Protein AF-A0A3B8LH79-F1 (afdb_monomer)

Radius of gyration: 13.75 Å; Cα contacts (8 Å, |Δi|>4): 29; chains: 1; bounding box: 30×26×32 Å

Secondary structure (DSSP, 8-state):
-HHHHHHHHHHHHHT-S---S--S-HHHHHHHHHHHHHHHTTT--------TTS-TTT-

pLDDT: mean 95.23, std 2.64, range [83.44, 97.94]

Foldseek 3Di:
DVLVVVFVVVCVVVVNPTDGSDDDDDLVVLVVVVVVVCVVVVVPDDDDDDDPPPDPSND

Structure (mmCIF, N/CA/C/O backbone):
data_AF-A0A3B8LH79-F1
#
_entry.id   AF-A0A3B8LH79-F1
#
loop_
_atom_site.group_PDB
_atom_site.id
_atom_site.type_symbol
_atom_site.label_atom_id
_atom_site.label_alt_id
_atom_site.label_comp_id
_atom_site.label_asym_id
_atom_site.label_entity_id
_atom_site.label_seq_id
_atom_site.pdbx_PDB_ins_code
_atom_site.Cartn_x
_atom_site.Cartn_y
_atom_site.Cartn_z
_atom_site.occupancy
_atom_site.B_iso_or_equiv
_atom_site.auth_seq_id
_atom_site.auth_comp_id
_atom_site.auth_asym_id
_atom_site.auth_atom_id
_atom_site.pdbx_PDB_model_num
ATO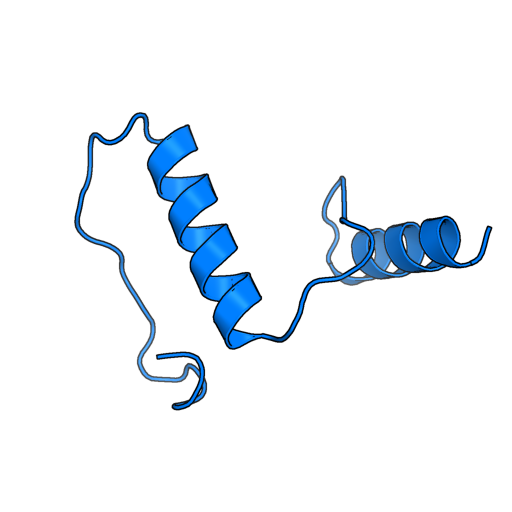M 1 N N . GLU A 1 1 ? 17.797 6.659 -13.291 1.00 83.44 1 GLU A N 1
ATOM 2 C CA . GLU A 1 1 ? 16.647 6.837 -14.207 1.00 83.44 1 GLU A CA 1
ATOM 3 C C . GLU A 1 1 ? 15.571 5.771 -14.030 1.00 83.44 1 GLU A C 1
ATOM 5 O O . GLU A 1 1 ? 14.441 6.149 -13.768 1.00 83.44 1 GLU A O 1
ATOM 10 N N . ALA A 1 2 ? 15.891 4.469 -14.055 1.00 94.38 2 ALA A N 1
ATOM 11 C CA . ALA A 1 2 ? 14.885 3.400 -13.921 1.00 94.38 2 ALA A CA 1
ATOM 12 C C . ALA A 1 2 ? 13.932 3.539 -12.708 1.00 94.38 2 ALA A C 1
ATOM 14 O O . ALA A 1 2 ? 12.727 3.372 -12.865 1.00 94.38 2 ALA A O 1
ATOM 15 N N . LEU A 1 3 ? 14.439 3.912 -11.525 1.00 95.75 3 LEU A N 1
ATOM 16 C CA . LEU A 1 3 ? 13.598 4.123 -10.333 1.00 95.75 3 LEU A CA 1
ATOM 17 C C . LEU A 1 3 ? 12.663 5.336 -10.448 1.00 95.75 3 LEU A C 1
ATOM 19 O O . LEU A 1 3 ? 11.555 5.301 -9.924 1.00 95.75 3 LEU A O 1
ATOM 23 N N . LEU A 1 4 ? 13.091 6.393 -11.142 1.00 96.62 4 LEU A N 1
ATOM 24 C CA . LEU A 1 4 ? 12.242 7.560 -11.384 1.00 96.62 4 LEU A CA 1
ATOM 25 C C . LEU A 1 4 ? 11.131 7.205 -12.379 1.00 96.62 4 LEU A C 1
ATOM 27 O O . LEU A 1 4 ? 9.982 7.554 -12.154 1.00 96.62 4 LEU A O 1
ATOM 31 N N . ASN A 1 5 ? 11.452 6.419 -13.411 1.00 97.00 5 ASN A N 1
ATOM 32 C CA . ASN A 1 5 ? 10.454 5.914 -14.355 1.00 97.00 5 ASN A CA 1
ATOM 33 C C . ASN A 1 5 ? 9.422 5.011 -13.663 1.00 97.00 5 ASN A C 1
ATOM 35 O O . ASN A 1 5 ? 8.237 5.106 -13.967 1.00 97.00 5 ASN A O 1
ATOM 39 N N . PHE A 1 6 ? 9.849 4.170 -12.712 1.00 97.56 6 PHE A N 1
ATOM 40 C CA . PHE A 1 6 ? 8.935 3.368 -11.891 1.00 97.56 6 PHE A CA 1
ATOM 41 C C . PHE A 1 6 ? 7.983 4.251 -11.074 1.00 97.56 6 PHE A C 1
ATOM 43 O O . PHE A 1 6 ? 6.780 4.013 -11.062 1.00 97.56 6 PHE A O 1
ATOM 50 N N . GLN A 1 7 ? 8.504 5.302 -10.436 1.00 97.69 7 GLN A N 1
ATOM 51 C CA . GLN A 1 7 ? 7.686 6.256 -9.686 1.00 97.69 7 GLN A CA 1
ATOM 52 C C . GLN A 1 7 ? 6.678 6.978 -10.582 1.00 97.69 7 GLN A C 1
ATOM 54 O O . GLN A 1 7 ? 5.506 7.040 -10.229 1.00 97.69 7 GLN A O 1
ATOM 59 N N . THR A 1 8 ? 7.111 7.482 -11.742 1.00 97.44 8 THR A N 1
ATOM 60 C CA . THR A 1 8 ? 6.226 8.138 -12.714 1.00 97.44 8 THR A CA 1
ATOM 61 C C . THR A 1 8 ? 5.130 7.190 -13.188 1.00 97.44 8 THR A C 1
ATOM 63 O O . THR A 1 8 ? 3.960 7.538 -13.105 1.00 97.44 8 THR A O 1
ATOM 66 N N . MET A 1 9 ? 5.486 5.964 -13.583 1.00 97.94 9 MET A N 1
ATOM 67 C CA . MET A 1 9 ? 4.522 4.942 -13.996 1.00 97.94 9 MET A CA 1
ATOM 68 C C . MET A 1 9 ? 3.473 4.671 -12.907 1.00 97.94 9 MET A C 1
ATOM 70 O O . MET A 1 9 ? 2.280 4.636 -13.198 1.00 97.94 9 MET A O 1
ATOM 74 N N . THR A 1 10 ? 3.893 4.492 -11.653 1.00 97.50 10 THR A N 1
ATOM 75 C CA . THR A 1 10 ? 2.966 4.230 -10.542 1.00 97.50 10 THR A CA 1
ATOM 76 C C . THR A 1 10 ? 2.069 5.435 -10.249 1.00 97.50 10 THR A C 1
ATOM 78 O O . THR A 1 10 ? 0.865 5.262 -10.050 1.00 97.50 10 THR A O 1
ATOM 81 N N . SER A 1 11 ? 2.613 6.655 -10.263 1.00 97.56 11 SER A N 1
ATOM 82 C CA . SER A 1 11 ? 1.826 7.886 -10.097 1.00 97.56 11 SER A CA 1
ATOM 83 C C . SER A 1 11 ? 0.789 8.053 -11.212 1.00 97.56 11 SER A C 1
ATOM 85 O O . SER A 1 11 ? -0.374 8.327 -10.924 1.00 97.56 11 SER A O 1
ATOM 87 N N . ASP A 1 12 ? 1.172 7.809 -12.468 1.00 97.62 12 ASP A N 1
ATOM 88 C CA . ASP A 1 12 ? 0.282 7.933 -13.627 1.00 97.62 12 ASP A CA 1
ATOM 89 C C . ASP A 1 12 ? -0.858 6.901 -13.595 1.00 97.62 12 ASP A C 1
ATOM 91 O O . ASP A 1 12 ? -2.003 7.232 -13.903 1.00 97.62 12 ASP A O 1
ATOM 95 N N . LEU A 1 13 ? -0.576 5.657 -13.186 1.00 97.81 13 LEU A N 1
ATOM 96 C CA . LEU A 1 13 ? -1.582 4.588 -13.105 1.00 97.81 13 LEU A CA 1
ATOM 97 C C . LEU A 1 13 ? -2.546 4.747 -11.923 1.00 97.81 13 LEU A C 1
ATOM 99 O O . LEU A 1 13 ? -3.721 4.403 -12.040 1.00 97.81 13 LEU A O 1
ATOM 103 N N . THR A 1 14 ? -2.061 5.233 -10.780 1.00 97.00 14 THR A N 1
ATOM 104 C CA . THR A 1 14 ? -2.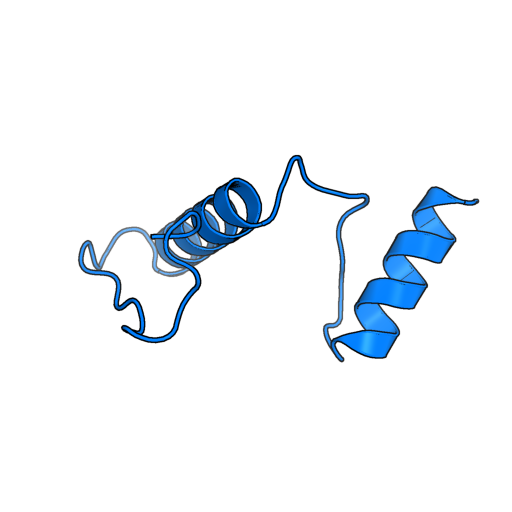880 5.401 -9.564 1.00 97.00 14 THR A CA 1
ATOM 105 C C . THR A 1 14 ? 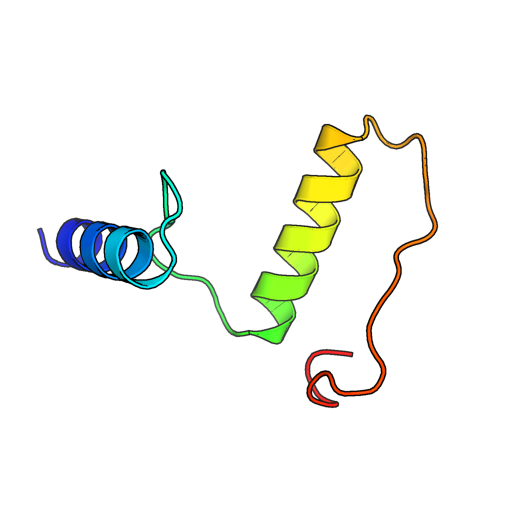-3.585 6.755 -9.500 1.00 97.00 14 THR A C 1
ATOM 107 O O . THR A 1 14 ? -4.529 6.919 -8.729 1.00 97.00 14 THR A O 1
ATOM 110 N N . GLY A 1 15 ? -3.132 7.734 -10.289 1.00 97.38 15 GLY A N 1
ATOM 111 C CA . GLY A 1 15 ? -3.609 9.114 -10.233 1.00 97.38 15 GLY A CA 1
ATOM 112 C C . GLY A 1 15 ? -3.163 9.873 -8.978 1.00 97.38 15 GLY A C 1
ATOM 113 O O . GLY A 1 15 ? -3.727 10.923 -8.666 1.00 97.38 15 GLY A O 1
ATOM 114 N N . LEU A 1 16 ? -2.181 9.353 -8.232 1.00 97.00 16 LEU A N 1
ATOM 115 C CA . LEU A 1 16 ? -1.643 9.994 -7.033 1.00 97.00 16 LEU A CA 1
ATOM 116 C C . LEU A 1 16 ? -0.466 10.922 -7.373 1.00 97.00 16 LEU A C 1
ATOM 118 O O . LEU A 1 16 ? 0.303 10.645 -8.291 1.00 97.00 16 LEU A O 1
ATOM 122 N N . PRO A 1 17 ? -0.271 12.018 -6.613 1.00 95.69 17 PRO A N 1
ATOM 123 C CA . PRO A 1 17 ? 0.757 13.012 -6.927 1.00 95.69 17 PRO A CA 1
ATOM 124 C C . PRO A 1 17 ? 2.193 12.530 -6.664 1.00 95.69 17 PRO A C 1
ATOM 126 O O . PRO A 1 17 ? 3.138 13.185 -7.099 1.00 95.69 17 PRO A O 1
ATOM 129 N N . LEU A 1 18 ? 2.379 11.435 -5.918 1.00 94.75 18 LEU A N 1
ATOM 130 C CA . LEU A 1 18 ? 3.693 10.913 -5.553 1.00 94.75 18 LEU A CA 1
ATOM 131 C C . LEU A 1 18 ? 3.642 9.401 -5.301 1.00 94.75 18 LEU A C 1
ATOM 133 O O . LEU A 1 18 ? 2.734 8.914 -4.630 1.00 94.75 18 LEU A O 1
ATOM 137 N N . SER A 1 19 ? 4.680 8.701 -5.760 1.00 96.06 19 SER A N 1
ATOM 138 C CA . SER A 1 19 ? 4.959 7.295 -5.460 1.00 96.06 19 SER A CA 1
ATOM 139 C C . SER A 1 19 ? 6.379 7.141 -4.911 1.00 96.06 19 SER A C 1
ATOM 141 O O . SER A 1 19 ? 7.272 7.923 -5.242 1.00 96.06 19 SER A O 1
ATOM 143 N N . ASN A 1 20 ? 6.611 6.107 -4.100 1.00 93.88 20 ASN A N 1
ATOM 144 C CA . ASN A 1 20 ? 7.955 5.699 -3.694 1.00 93.88 20 ASN A CA 1
ATOM 145 C C . ASN A 1 20 ? 8.612 4.784 -4.752 1.00 93.88 20 ASN A C 1
ATOM 147 O O . ASN A 1 20 ? 8.028 4.479 -5.793 1.00 93.88 20 ASN A O 1
ATOM 151 N N . ALA A 1 21 ? 9.860 4.374 -4.503 1.00 95.12 21 ALA A N 1
ATOM 152 C CA . ALA A 1 21 ? 10.641 3.553 -5.431 1.00 95.12 21 ALA A CA 1
ATOM 153 C C . ALA A 1 21 ? 10.325 2.042 -5.385 1.00 95.12 21 ALA A C 1
ATOM 155 O O . ALA A 1 21 ? 10.846 1.321 -6.233 1.00 95.12 21 ALA A O 1
ATOM 156 N N . SER A 1 22 ? 9.584 1.569 -4.376 1.00 95.50 22 SER A N 1
ATOM 157 C CA . SER A 1 22 ? 9.098 0.189 -4.138 1.00 95.50 22 SER A CA 1
ATOM 158 C C . SER A 1 22 ? 8.847 -0.025 -2.636 1.00 95.50 22 SER A C 1
ATOM 160 O O . SER A 1 22 ? 9.300 0.772 -1.812 1.00 95.50 22 SER A O 1
ATOM 162 N N . LEU A 1 23 ? 8.160 -1.122 -2.299 1.00 96.12 23 LEU A N 1
ATOM 163 C CA . LEU A 1 23 ? 8.103 -1.741 -0.966 1.00 96.12 23 LEU A CA 1
ATOM 164 C C . LEU A 1 23 ? 8.352 -3.251 -1.086 1.00 96.12 23 LEU A C 1
ATOM 166 O O . LEU A 1 23 ? 8.568 -3.749 -2.191 1.00 96.12 23 LEU A O 1
ATOM 170 N N . LEU A 1 24 ? 8.376 -3.959 0.048 1.00 96.12 24 LEU A N 1
ATOM 171 C CA . LEU A 1 24 ? 8.689 -5.392 0.092 1.00 96.12 24 LEU A CA 1
ATOM 172 C C . LEU A 1 24 ? 7.598 -6.235 -0.579 1.00 96.12 24 LEU A C 1
ATOM 174 O O . LEU A 1 24 ? 7.897 -7.045 -1.452 1.00 96.12 24 LEU A O 1
ATOM 178 N N . ASP A 1 25 ? 6.348 -6.024 -0.178 1.00 96.38 25 ASP A N 1
ATOM 179 C CA . ASP A 1 25 ? 5.170 -6.722 -0.688 1.00 96.38 25 ASP A CA 1
ATOM 180 C C . ASP A 1 25 ? 3.889 -5.907 -0.411 1.00 96.38 25 ASP A C 1
ATOM 182 O O . ASP A 1 25 ? 3.928 -4.826 0.179 1.00 96.38 25 ASP A O 1
ATOM 186 N N . GLU A 1 26 ? 2.741 -6.408 -0.870 1.00 96.44 26 GLU A N 1
ATOM 187 C CA . GLU A 1 26 ? 1.438 -5.754 -0.690 1.00 96.44 26 GLU A CA 1
ATOM 188 C C . GLU A 1 26 ? 1.029 -5.640 0.788 1.00 96.44 26 GLU A C 1
ATOM 190 O O . GLU A 1 26 ? 0.545 -4.591 1.211 1.00 96.44 26 GLU A O 1
ATOM 195 N N . ALA A 1 27 ? 1.252 -6.691 1.584 1.00 96.06 27 ALA A N 1
ATOM 196 C CA . ALA A 1 27 ? 0.844 -6.734 2.987 1.00 96.06 27 ALA A CA 1
ATOM 197 C C . ALA A 1 27 ? 1.601 -5.690 3.820 1.00 96.06 27 ALA A C 1
ATOM 199 O O . ALA A 1 27 ? 1.011 -4.908 4.571 1.00 96.06 27 ALA A O 1
ATOM 200 N N . THR A 1 28 ? 2.918 -5.616 3.631 1.00 96.12 28 THR A N 1
ATOM 201 C CA . THR A 1 28 ? 3.764 -4.596 4.258 1.00 96.12 28 THR A CA 1
ATOM 202 C C . THR A 1 28 ? 3.432 -3.196 3.746 1.00 96.12 28 THR A C 1
ATOM 204 O O . THR A 1 28 ? 3.381 -2.262 4.547 1.00 96.12 28 THR A O 1
ATOM 207 N N . ALA A 1 29 ? 3.103 -3.036 2.459 1.00 97.12 29 ALA A N 1
ATOM 208 C CA . ALA A 1 29 ? 2.637 -1.761 1.916 1.00 97.12 29 ALA A CA 1
ATOM 209 C C . ALA A 1 29 ? 1.321 -1.280 2.548 1.00 97.12 29 ALA A C 1
ATOM 211 O O . ALA A 1 29 ? 1.201 -0.104 2.904 1.00 97.12 29 ALA A O 1
ATOM 212 N N . ALA A 1 30 ? 0.352 -2.177 2.752 1.00 96.81 30 ALA A N 1
ATOM 213 C CA . ALA A 1 30 ? -0.898 -1.862 3.442 1.00 96.81 30 ALA A CA 1
ATOM 214 C C . ALA A 1 30 ? -0.655 -1.470 4.913 1.00 96.81 30 ALA A C 1
ATOM 216 O O . ALA A 1 30 ? -1.230 -0.494 5.406 1.00 96.81 30 ALA A O 1
ATOM 217 N N . ALA A 1 31 ? 0.255 -2.163 5.605 1.00 96.19 31 ALA A N 1
ATOM 218 C CA . ALA A 1 31 ? 0.640 -1.834 6.978 1.00 96.19 31 ALA A CA 1
ATOM 219 C C . ALA A 1 31 ? 1.344 -0.464 7.091 1.00 96.19 31 ALA A C 1
ATOM 221 O O . ALA A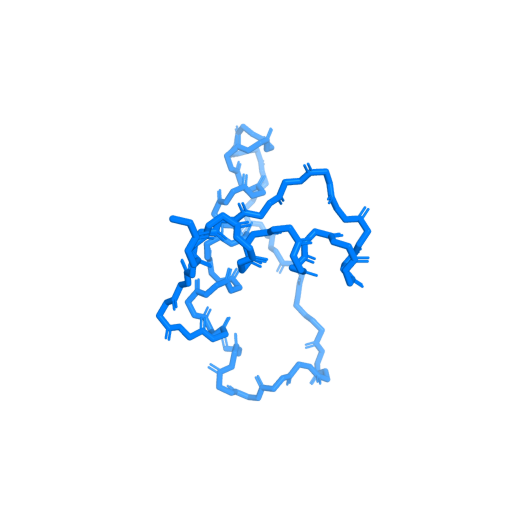 1 31 ? 1.084 0.307 8.026 1.00 96.19 31 ALA A O 1
ATOM 222 N N . GLU A 1 32 ? 2.203 -0.114 6.128 1.00 97.25 32 GLU A N 1
ATOM 223 C CA . GLU A 1 32 ? 2.802 1.222 6.041 1.00 97.25 32 GLU A CA 1
ATOM 224 C C . GLU A 1 32 ? 1.746 2.301 5.773 1.00 97.25 32 GLU A C 1
ATOM 226 O O . GLU A 1 32 ? 1.785 3.362 6.400 1.00 97.25 32 GLU A O 1
ATOM 231 N N . ALA A 1 33 ? 0.753 2.022 4.923 1.00 96.00 33 ALA A N 1
ATOM 232 C CA . ALA A 1 33 ? -0.363 2.932 4.676 1.00 96.00 33 ALA A CA 1
ATOM 233 C C . ALA A 1 33 ? -1.200 3.181 5.945 1.00 96.00 33 ALA A C 1
ATOM 235 O O . ALA A 1 33 ? -1.519 4.332 6.260 1.00 96.00 33 ALA A O 1
ATOM 236 N N . MET A 1 34 ? -1.491 2.136 6.728 1.00 96.00 34 MET A N 1
ATOM 237 C CA . MET A 1 34 ? -2.150 2.268 8.035 1.00 96.00 34 MET A CA 1
ATOM 238 C C . MET A 1 34 ? -1.318 3.132 8.996 1.00 96.00 34 MET A C 1
ATOM 240 O O . MET A 1 34 ? -1.848 4.035 9.649 1.00 96.00 34 MET A O 1
ATOM 244 N N . SER A 1 35 ? -0.003 2.905 9.046 1.00 95.62 35 SER A N 1
ATOM 245 C CA . SER A 1 35 ? 0.922 3.677 9.885 1.00 95.62 35 SER A CA 1
ATOM 246 C C . SER A 1 35 ? 0.988 5.149 9.468 1.00 95.62 35 SER A C 1
ATOM 248 O O . SER A 1 35 ? 0.968 6.046 10.317 1.00 95.62 35 SER A O 1
ATOM 250 N N . LEU A 1 36 ? 1.013 5.427 8.163 1.00 95.44 36 LEU A N 1
ATOM 251 C CA . LEU A 1 36 ? 0.948 6.779 7.613 1.00 95.44 36 LEU A CA 1
ATOM 252 C C . LEU A 1 36 ? -0.360 7.469 8.022 1.00 95.44 36 LEU A C 1
ATOM 254 O O . LEU A 1 36 ? -0.324 8.580 8.554 1.00 95.44 36 LEU A O 1
ATOM 258 N N . ALA A 1 37 ? -1.503 6.803 7.841 1.00 95.75 37 ALA A N 1
ATOM 259 C CA . ALA A 1 37 ? -2.814 7.334 8.204 1.00 95.75 37 ALA A CA 1
ATOM 260 C C . ALA A 1 37 ? -2.920 7.634 9.709 1.00 95.75 37 ALA A C 1
ATOM 262 O O . ALA A 1 37 ? -3.399 8.703 10.098 1.00 95.75 37 ALA A O 1
ATOM 263 N N . TYR A 1 38 ? -2.410 6.739 10.561 1.00 96.31 38 TYR A N 1
ATOM 264 C CA . TYR A 1 38 ? -2.367 6.928 12.013 1.00 96.31 38 TYR A CA 1
ATOM 265 C C . TYR A 1 38 ? -1.549 8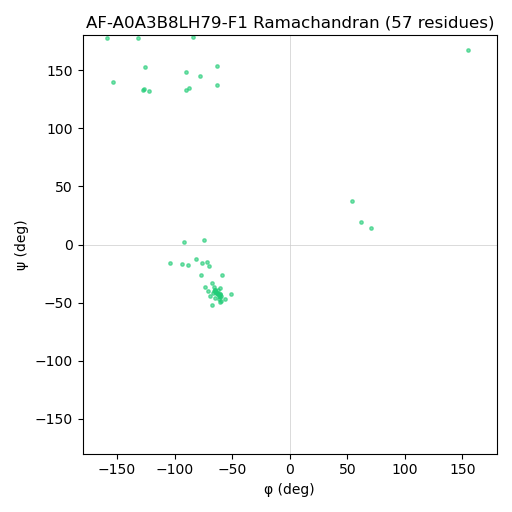.166 12.414 1.00 96.31 38 TYR A C 1
ATOM 267 O O . TYR A 1 38 ? -1.977 8.967 13.256 1.00 96.31 38 TYR A O 1
ATOM 275 N N . ASN A 1 39 ? -0.399 8.372 11.767 1.00 95.81 39 ASN A N 1
ATOM 276 C CA . ASN A 1 39 ? 0.461 9.529 12.005 1.00 95.8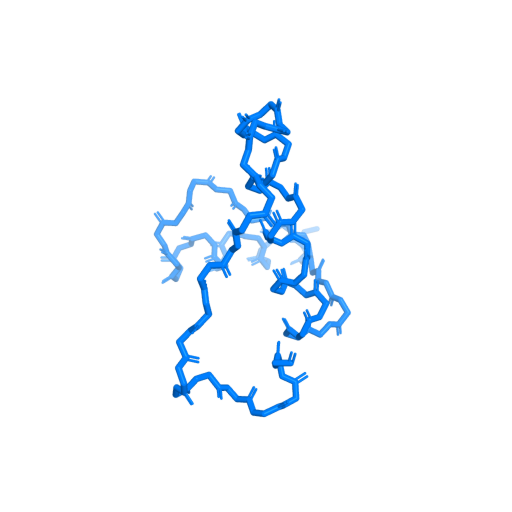1 39 ASN A CA 1
ATOM 277 C C . ASN A 1 39 ? -0.166 10.838 11.502 1.00 95.81 39 ASN A C 1
ATOM 279 O O . ASN A 1 39 ? -0.183 11.828 12.238 1.00 95.81 39 ASN A O 1
ATOM 283 N N . VAL A 1 40 ? -0.756 10.843 10.301 1.00 95.50 40 VAL A N 1
ATOM 284 C CA . VAL A 1 40 ? -1.492 12.002 9.757 1.00 95.50 40 VAL A CA 1
AT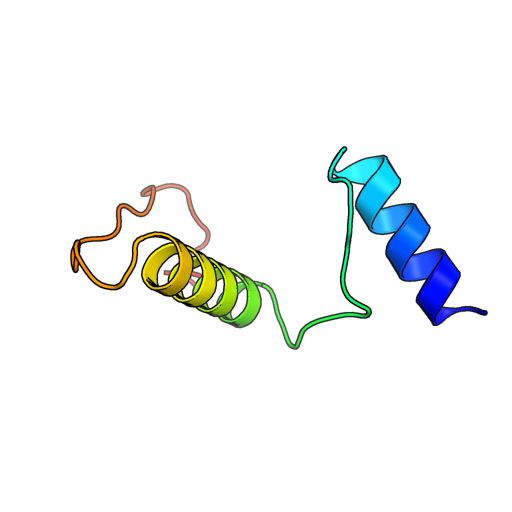OM 285 C C . VAL A 1 40 ? -2.677 12.371 10.660 1.00 95.50 40 VAL A C 1
ATOM 287 O O . VAL A 1 40 ? -2.920 13.551 10.923 1.00 95.50 40 VAL A O 1
ATOM 290 N N . ALA A 1 41 ? -3.361 11.376 11.232 1.00 94.94 41 ALA A N 1
ATOM 291 C CA . ALA A 1 41 ? -4.444 11.563 12.199 1.00 94.94 41 ALA A CA 1
ATOM 292 C C . ALA A 1 41 ? -3.972 11.987 13.608 1.00 94.94 41 ALA A C 1
ATOM 294 O O . ALA A 1 41 ? -4.796 12.117 14.521 1.00 94.94 41 ALA A O 1
ATOM 295 N N . ARG A 1 42 ? -2.665 12.222 13.807 1.00 93.88 42 ARG A N 1
ATOM 296 C CA . ARG A 1 42 ? -2.043 12.578 15.094 1.00 93.88 42 ARG A CA 1
ATOM 297 C C . ARG A 1 42 ? -2.373 11.588 16.209 1.00 93.88 42 ARG A C 1
ATOM 299 O O . ARG A 1 42 ? -2.595 12.001 17.345 1.00 93.88 42 ARG A O 1
ATOM 306 N N . GLN A 1 43 ? -2.445 10.299 15.876 1.00 92.00 43 GLN A N 1
ATOM 307 C CA . GLN A 1 43 ? -2.605 9.216 16.851 1.00 92.00 43 GLN A CA 1
ATOM 308 C C . GLN A 1 43 ? -3.915 9.287 17.664 1.00 92.00 43 GLN A C 1
ATOM 310 O O . GLN A 1 43 ? -4.036 8.698 18.736 1.00 92.00 43 GLN A O 1
ATOM 315 N N . LYS A 1 44 ? -4.916 10.029 17.168 1.00 87.88 44 LYS A N 1
ATOM 316 C CA . LYS A 1 44 ? -6.185 10.266 17.878 1.00 87.88 44 LYS A CA 1
ATOM 317 C C . LYS A 1 44 ? -7.150 9.085 17.825 1.00 87.88 44 LYS A C 1
ATOM 319 O O . LYS A 1 44 ? -8.011 8.974 18.692 1.00 87.88 44 LYS A O 1
ATOM 324 N N . LYS A 1 45 ? -7.051 8.247 16.792 1.00 90.62 45 LYS A N 1
ATOM 325 C CA . LYS A 1 45 ? -7.913 7.079 16.573 1.00 90.62 45 LYS A CA 1
ATOM 326 C C . LYS A 1 45 ? -7.049 5.833 16.498 1.00 90.62 45 LYS A C 1
ATOM 328 O O . LYS A 1 45 ? -6.047 5.853 15.793 1.00 90.62 45 LYS A O 1
ATOM 333 N N . LYS A 1 46 ? -7.438 4.792 17.233 1.00 90.88 46 LYS A N 1
ATOM 334 C CA . LYS A 1 46 ? -6.728 3.503 17.283 1.00 90.88 46 LYS A CA 1
ATOM 335 C C . LYS A 1 46 ? -7.421 2.407 16.478 1.00 90.88 46 LYS A C 1
ATOM 337 O O . LYS A 1 46 ? -6.790 1.404 16.177 1.00 90.88 46 LYS A O 1
ATOM 342 N N . ASP A 1 47 ? -8.681 2.623 16.118 1.00 94.19 47 ASP A N 1
ATOM 343 C CA . ASP A 1 47 ? -9.450 1.690 15.306 1.00 94.19 47 ASP A CA 1
ATOM 344 C C . ASP A 1 47 ? -9.207 1.982 13.822 1.00 94.19 47 ASP A C 1
ATOM 346 O 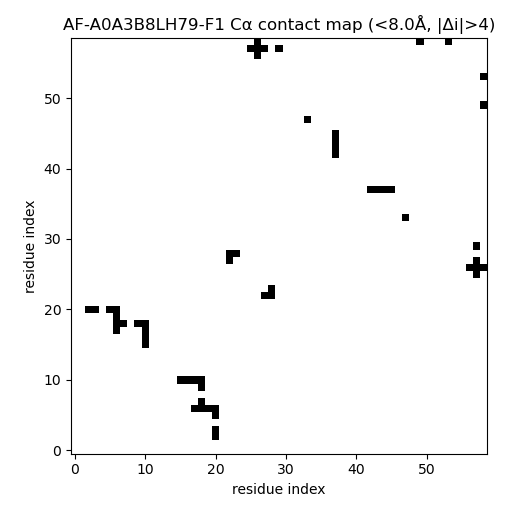O . ASP A 1 47 ? -9.249 3.142 13.393 1.00 94.19 47 ASP A O 1
ATOM 350 N N . PHE A 1 48 ? -8.970 0.927 13.044 1.00 94.56 48 PHE A N 1
ATOM 351 C CA . PHE A 1 48 ? -8.784 0.981 11.599 1.00 94.56 48 PHE A CA 1
ATOM 352 C C . PHE A 1 48 ? -9.743 -0.012 10.943 1.00 94.56 48 PHE A C 1
ATOM 354 O O . PHE A 1 48 ? -9.880 -1.143 11.402 1.00 94.56 48 PHE A O 1
ATOM 361 N N . PHE A 1 49 ? -10.449 0.428 9.905 1.00 95.19 49 PHE A N 1
ATOM 362 C CA . PHE A 1 49 ? -11.400 -0.413 9.187 1.00 95.19 49 PHE A CA 1
ATOM 363 C C . PHE A 1 49 ? -10.690 -1.139 8.044 1.00 95.19 49 PHE A C 1
ATOM 365 O O . PHE A 1 49 ? -9.964 -0.503 7.280 1.00 95.19 49 PHE A O 1
ATOM 372 N N . ILE A 1 50 ? -10.931 -2.444 7.919 1.00 95.31 50 ILE A N 1
ATOM 373 C CA . ILE A 1 50 ? -10.40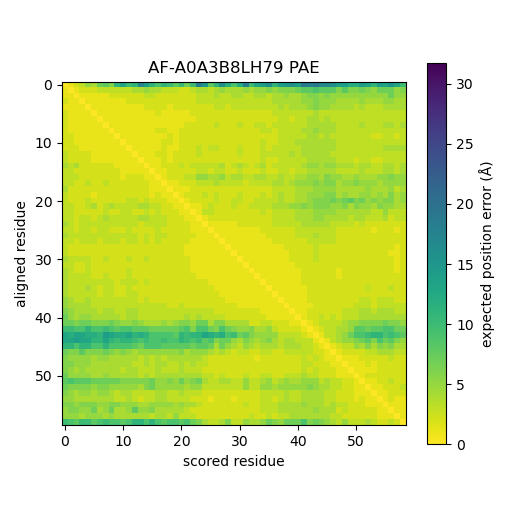3 -3.284 6.844 1.00 95.31 50 ILE A CA 1
ATOM 374 C C . ILE A 1 50 ? -11.582 -4.010 6.194 1.00 95.31 50 ILE A C 1
ATOM 376 O O . ILE A 1 50 ? -12.464 -4.503 6.898 1.00 95.31 50 ILE A O 1
ATOM 380 N N . ALA A 1 51 ? -11.625 -4.026 4.864 1.00 96.56 51 ALA A N 1
ATOM 381 C CA . ALA A 1 51 ? -12.698 -4.670 4.119 1.00 96.56 51 ALA A CA 1
ATOM 382 C C . ALA A 1 51 ? -12.515 -6.199 4.091 1.00 96.56 51 ALA A C 1
ATOM 384 O O . ALA A 1 51 ? -11.393 -6.700 4.041 1.00 96.56 51 ALA A O 1
ATOM 385 N N . GLU A 1 52 ? -13.624 -6.941 4.129 1.00 95.19 52 GLU A N 1
ATOM 386 C CA . GLU A 1 52 ? -13.621 -8.415 4.182 1.00 95.19 52 GLU A CA 1
ATOM 387 C C . GLU A 1 52 ? -13.162 -9.071 2.869 1.00 95.19 52 GLU A C 1
ATOM 389 O O . GLU A 1 52 ? -12.796 -10.244 2.857 1.00 95.19 52 GLU A O 1
ATOM 394 N N . ASP A 1 53 ? -13.188 -8.327 1.764 1.00 96.50 53 ASP A N 1
ATOM 395 C CA . ASP A 1 53 ? -12.804 -8.770 0.423 1.00 96.50 53 ASP A CA 1
ATOM 396 C C . ASP A 1 53 ? -11.328 -8.497 0.084 1.00 96.50 53 ASP A C 1
ATOM 398 O O . ASP A 1 53 ? -10.874 -8.832 -1.014 1.00 96.50 53 ASP A O 1
ATOM 402 N N . CYS A 1 54 ? -10.556 -7.939 1.023 1.00 96.31 54 CYS A N 1
ATOM 403 C CA . CYS A 1 54 ? -9.104 -7.880 0.906 1.00 96.31 54 CYS A CA 1
ATOM 404 C C . CYS A 1 54 ? -8.497 -9.290 0.877 1.00 96.31 54 CYS A C 1
ATOM 406 O O . CYS A 1 54 ? -9.039 -10.256 1.421 1.00 96.31 54 CYS A O 1
ATOM 408 N N . HIS A 1 55 ? -7.330 -9.419 0.248 1.00 95.38 55 HIS A N 1
ATOM 409 C CA . HIS A 1 55 ? -6.657 -10.705 0.186 1.00 95.38 55 HIS A CA 1
ATOM 410 C C . HIS A 1 55 ? -6.251 -11.204 1.590 1.00 95.38 55 HIS A C 1
ATOM 412 O O . HIS A 1 55 ? -5.709 -10.417 2.365 1.00 95.38 55 HIS A O 1
ATOM 418 N N . PRO A 1 56 ? -6.431 -12.502 1.922 1.00 93.81 56 PRO A N 1
ATOM 419 C CA . PRO A 1 56 ? -6.182 -13.012 3.273 1.00 93.81 56 PRO A CA 1
ATOM 420 C C . PRO A 1 56 ? -4.755 -12.822 3.792 1.00 93.81 56 PRO A C 1
ATOM 422 O O . PRO A 1 56 ? -4.562 -12.768 4.995 1.00 93.81 56 PRO A O 1
ATOM 425 N N . GLN A 1 57 ? -3.753 -12.742 2.912 1.00 93.44 57 GLN A N 1
ATOM 426 C CA . GLN A 1 57 ? -2.362 -12.472 3.298 1.00 93.44 57 GLN A CA 1
ATOM 427 C C . GLN A 1 57 ? -2.087 -11.002 3.651 1.00 93.44 57 GLN A C 1
ATOM 429 O O . GLN A 1 57 ? -1.034 -10.697 4.204 1.00 93.44 57 GLN A O 1
ATOM 434 N N . THR A 1 58 ? -2.997 -10.103 3.272 1.00 93.06 58 THR A N 1
ATOM 435 C CA . THR A 1 58 ? -2.933 -8.660 3.534 1.00 93.06 58 THR A CA 1
ATOM 436 C C . THR A 1 58 ? -3.686 -8.299 4.829 1.00 93.06 58 THR A C 1
ATOM 438 O O . THR A 1 58 ? -3.467 -7.216 5.371 1.00 93.06 58 THR A O 1
ATOM 441 N N . LEU A 1 59 ? -4.551 -9.202 5.319 1.00 87.38 59 LEU A N 1
ATOM 442 C CA . LEU A 1 59 ? -5.293 -9.119 6.587 1.00 87.38 59 LEU A CA 1
ATOM 443 C C . LEU A 1 59 ? -4.457 -9.632 7.769 1.00 87.38 59 LEU A C 1
ATOM 445 O O . LEU A 1 59 ? -4.502 -8.975 8.834 1.00 87.38 59 LEU A O 1
#

Mean predicted aligned error: 3.21 Å

Solvent-accessible surface area (backbone atoms only — not comparable to full-atom values): 3793 Å² total; per-residue (Å²): 108,71,56,57,54,51,17,50,52,50,15,67,75,70,71,43,98,71,56,70,81,75,74,95,47,70,38,59,45,52,53,50,50,52,53,49,52,34,56,75,57,67,67,74,62,89,80,79,89,78,70,89,84,56,58,77,86,59,108

Sequence (59 aa):
EALLNFQTMTSDLTGLPLSNASLLDEATAAAEAMSLAYNVARQKKKDFFIAEDCHPQTL